Protein AF-A0AAW4WZJ9-F1 (afdb_monomer)

InterPro domains:
  IPR033788 Antitoxin VbhA-like [cd11586] (1-52)
  IPR041535 Antitoxin VbhA [PF18495] (7-50)
  IPR043038 Antitoxin VbhA domain superfamily [G3DSA:1.10.8.1050] (1-52)

pLDDT: mean 92.81, std 8.09, range [58.47, 98.31]

Sequence (52 aa):
MTEQEIRAMRVAEAVHSARMEGGDVTSSFFADARDYIEEQIYAHELVNSTRR

Solvent-accessible surface area (backbone atoms only — not comparable to full-atom values): 3078 Å² total; per-residue (Å²): 132,54,72,47,57,52,42,47,51,53,51,51,51,52,54,48,51,37,47,75,73,72,45,84,83,56,73,67,55,56,52,44,52,47,36,39,36,71,65,75,41,54,74,70,54,51,57,53,66,75,72,113

Organism: NCBI:txid39491

Mean predicted aligned error: 2.96 Å

Secondary structure (DSSP, 8-state):
--HHHHHHHHHHHHHHHHHHTT----HHHHHHHHHHHTTSS-HHHHHHHTT-

Nea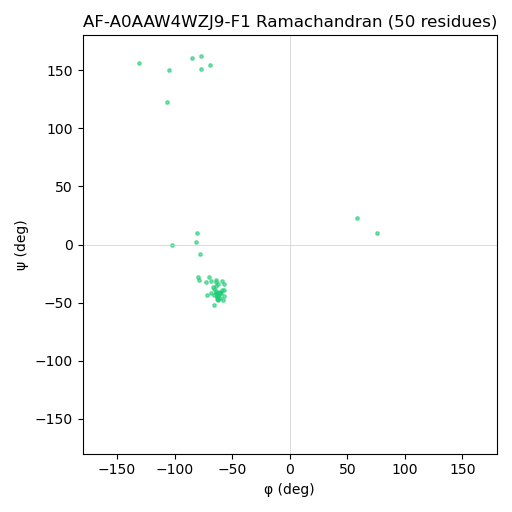rest PDB structures (foldseek):
  5eu0-assembly1_B  TM=7.566E-01  e=5.727E-01  Bartonella rochalimae ATCC BAA-1498
  5nh2-assembly1_B  TM=7.424E-01  e=1.592E+00  Bartonella henselae str. Houston-1
  8jxn-assembly1_B  TM=7.056E-01  e=3.371E+00  Homo sapiens
  8jxm-assembly1_J  TM=7.042E-01  e=5.075E+00  Homo sapiens
  8jxm-assembly1_E  TM=7.042E-01  e=5.075E+00  Homo sapiens

Structure (mmCIF, N/CA/C/O backbone):
data_AF-A0AAW4WZJ9-F1
#
_entry.id   AF-A0AAW4WZJ9-F1
#
loop_
_atom_site.group_PDB
_atom_site.id
_atom_site.type_symbol
_atom_site.label_atom_id
_atom_site.label_alt_id
_atom_site.label_comp_id
_atom_site.label_asym_id
_atom_site.label_entity_id
_atom_site.label_seq_id
_atom_site.pdbx_PDB_ins_code
_atom_site.Cartn_x
_atom_site.Cartn_y
_atom_site.Cartn_z
_atom_site.occupancy
_atom_site.B_iso_or_equiv
_atom_site.auth_seq_id
_atom_site.auth_comp_id
_atom_site.auth_asym_id
_atom_site.auth_atom_id
_atom_site.pdbx_PDB_model_num
ATOM 1 N N . MET A 1 1 ? -14.539 10.039 7.759 1.00 80.19 1 MET A N 1
ATOM 2 C CA . MET A 1 1 ? -13.887 8.950 7.015 1.00 80.19 1 MET A CA 1
ATOM 3 C C . MET A 1 1 ? -13.465 7.884 8.001 1.00 80.19 1 MET A C 1
ATOM 5 O O . MET A 1 1 ? -13.027 8.242 9.089 1.00 80.19 1 MET A O 1
ATOM 9 N N . THR A 1 2 ? -13.647 6.619 7.650 1.00 96.31 2 THR A N 1
ATOM 10 C CA . THR A 1 2 ? -13.167 5.462 8.417 1.00 96.31 2 THR A CA 1
ATOM 11 C C . THR A 1 2 ? -11.663 5.261 8.204 1.00 96.31 2 THR A C 1
ATOM 13 O O . THR A 1 2 ? -11.095 5.772 7.237 1.00 96.31 2 THR A O 1
ATOM 16 N N . GLU A 1 3 ? -11.006 4.498 9.080 1.00 95.38 3 GLU A N 1
ATOM 17 C CA . GLU A 1 3 ? -9.598 4.114 8.889 1.00 95.38 3 GLU A CA 1
ATOM 18 C C . GLU A 1 3 ? -9.389 3.373 7.561 1.00 95.38 3 GLU A C 1
ATOM 20 O O . GLU A 1 3 ? -8.431 3.646 6.839 1.00 95.38 3 GLU A O 1
ATOM 25 N N . GLN A 1 4 ? -10.334 2.512 7.178 1.00 96.44 4 GLN A N 1
ATOM 26 C CA . GLN A 1 4 ? -10.308 1.796 5.905 1.00 96.44 4 GLN A CA 1
ATOM 27 C C . GLN A 1 4 ? -10.356 2.750 4.696 1.00 96.44 4 GLN A C 1
ATOM 29 O O . GLN A 1 4 ? -9.573 2.597 3.758 1.00 96.44 4 GLN A O 1
ATOM 34 N N . GLU A 1 5 ? -11.209 3.780 4.731 1.00 97.56 5 GLU A N 1
ATOM 35 C CA . GLU A 1 5 ? -11.266 4.817 3.687 1.00 97.56 5 GLU A CA 1
ATOM 36 C C . GLU A 1 5 ? -9.967 5.635 3.619 1.00 97.56 5 GLU A C 1
ATOM 38 O O . GLU A 1 5 ? -9.476 5.925 2.527 1.00 97.56 5 GLU A O 1
ATOM 43 N N . ILE A 1 6 ? -9.373 5.973 4.771 1.00 97.62 6 ILE A N 1
ATOM 44 C CA . ILE A 1 6 ? -8.083 6.680 4.840 1.00 97.62 6 ILE A CA 1
A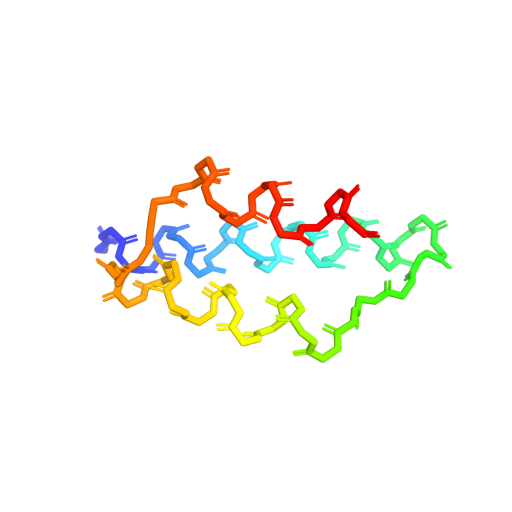TOM 45 C C . ILE A 1 6 ? -6.972 5.830 4.209 1.00 97.62 6 ILE A C 1
ATOM 47 O O . ILE A 1 6 ? -6.160 6.341 3.434 1.00 97.62 6 ILE A O 1
ATOM 51 N N . ARG A 1 7 ? -6.930 4.528 4.507 1.00 97.44 7 ARG A N 1
ATOM 52 C CA . ARG A 1 7 ? -5.944 3.595 3.943 1.00 97.44 7 ARG A CA 1
ATOM 53 C C . ARG A 1 7 ? -6.121 3.414 2.442 1.00 97.44 7 ARG A C 1
ATOM 55 O O . ARG A 1 7 ? -5.132 3.470 1.715 1.00 97.44 7 ARG A O 1
ATOM 62 N N . ALA A 1 8 ? -7.360 3.266 1.974 1.00 98.00 8 ALA A N 1
ATOM 63 C CA . ALA A 1 8 ? -7.663 3.155 0.550 1.00 98.00 8 ALA A CA 1
ATOM 64 C C . ALA A 1 8 ? -7.217 4.406 -0.221 1.00 98.00 8 ALA A C 1
ATOM 66 O O . ALA A 1 8 ? -6.607 4.293 -1.284 1.00 98.00 8 ALA A O 1
ATOM 67 N N . MET A 1 9 ? -7.444 5.594 0.349 1.00 98.31 9 MET A N 1
ATOM 68 C CA . MET A 1 9 ? -6.986 6.856 -0.230 1.00 98.31 9 MET A CA 1
ATOM 69 C C . MET A 1 9 ? -5.454 6.920 -0.324 1.00 98.31 9 MET A C 1
ATOM 71 O O . MET A 1 9 ? -4.926 7.209 -1.393 1.00 98.31 9 MET A O 1
ATOM 75 N N . ARG A 1 10 ? -4.732 6.554 0.744 1.00 96.06 10 ARG A N 1
ATOM 76 C CA . ARG A 1 10 ? -3.255 6.515 0.743 1.00 96.06 10 ARG A CA 1
ATOM 77 C C . ARG A 1 10 ? -2.684 5.539 -0.287 1.00 96.06 10 ARG A C 1
ATOM 79 O O . ARG A 1 10 ? -1.699 5.850 -0.952 1.00 96.06 10 ARG A O 1
ATOM 86 N N . VAL A 1 11 ? -3.295 4.361 -0.436 1.00 96.69 11 VAL A N 1
ATOM 87 C CA . VAL A 1 11 ? -2.908 3.390 -1.474 1.00 96.69 11 VAL A CA 1
ATOM 88 C C . VAL A 1 11 ? -3.139 3.980 -2.866 1.00 96.69 11 VAL A C 1
ATOM 90 O O . VAL A 1 11 ? -2.261 3.880 -3.720 1.00 96.69 11 VAL A O 1
ATOM 93 N N . ALA A 1 12 ? -4.283 4.629 -3.099 1.00 97.88 12 ALA A N 1
ATOM 94 C CA . ALA A 1 12 ? -4.581 5.267 -4.379 1.00 97.88 12 ALA A CA 1
ATOM 95 C C . ALA A 1 12 ? -3.580 6.385 -4.721 1.00 97.88 12 ALA A C 1
ATOM 97 O O . ALA A 1 12 ? -3.120 6.459 -5.861 1.00 97.88 12 ALA A O 1
ATOM 98 N N . GLU A 1 13 ? -3.194 7.206 -3.741 1.00 97.69 13 GLU A N 1
ATOM 99 C CA . GLU A 1 13 ? -2.162 8.241 -3.888 1.00 97.69 13 GLU A CA 1
ATOM 100 C C . GLU A 1 13 ? -0.800 7.640 -4.262 1.00 97.69 13 GLU A C 1
ATOM 102 O O . GLU A 1 13 ? -0.164 8.102 -5.209 1.00 97.69 13 GLU A O 1
ATOM 107 N N . ALA A 1 14 ? -0.376 6.569 -3.581 1.00 94.75 14 ALA A N 1
ATOM 108 C CA . ALA A 1 14 ? 0.886 5.890 -3.875 1.00 94.75 14 ALA A CA 1
ATOM 109 C C . ALA A 1 14 ? 0.906 5.287 -5.292 1.00 94.75 14 ALA A C 1
ATOM 111 O O . ALA A 1 14 ? 1.869 5.475 -6.036 1.00 94.75 14 ALA A O 1
ATOM 112 N N . VAL A 1 15 ? -0.180 4.616 -5.698 1.00 95.81 15 VAL A N 1
ATOM 113 C CA . VAL A 1 15 ? -0.330 4.055 -7.053 1.00 95.81 15 VAL A CA 1
ATOM 114 C C . VAL A 1 15 ? -0.319 5.157 -8.107 1.00 95.81 15 VAL A C 1
ATOM 116 O O . VAL A 1 15 ? 0.300 5.006 -9.161 1.00 95.81 15 VAL A O 1
ATOM 119 N N . HIS A 1 16 ? -1.004 6.269 -7.840 1.00 96.81 16 HIS A N 1
ATOM 120 C CA . HIS A 1 16 ? -1.015 7.409 -8.742 1.00 96.81 16 HIS A CA 1
ATOM 121 C C . HIS A 1 16 ? 0.387 8.008 -8.903 1.00 96.81 16 HIS A C 1
ATOM 123 O O . HIS A 1 16 ? 0.825 8.194 -10.036 1.00 96.81 16 HIS A O 1
ATOM 129 N N . SER A 1 17 ? 1.111 8.233 -7.801 1.00 96.56 17 SER A N 1
ATOM 130 C CA . SER A 1 17 ? 2.485 8.753 -7.829 1.00 96.56 17 SER A CA 1
ATOM 131 C C . SER A 1 17 ? 3.414 7.852 -8.642 1.00 96.56 17 SER A C 1
ATOM 133 O O . SER A 1 17 ? 4.097 8.335 -9.539 1.00 96.56 17 SER A O 1
ATOM 135 N N . ALA A 1 18 ? 3.373 6.535 -8.406 1.00 94.19 18 ALA A N 1
ATOM 136 C CA . ALA A 1 18 ? 4.193 5.576 -9.146 1.00 94.19 18 ALA A CA 1
ATOM 137 C C . ALA A 1 18 ? 3.945 5.656 -10.660 1.00 94.19 18 ALA A C 1
ATOM 139 O O . ALA A 1 18 ? 4.890 5.718 -11.443 1.00 94.19 18 ALA A O 1
ATOM 140 N N . ARG A 1 19 ? 2.675 5.742 -11.079 1.00 94.88 19 ARG A N 1
ATOM 141 C CA . ARG A 1 19 ? 2.310 5.885 -12.498 1.00 94.88 19 ARG A CA 1
ATOM 142 C C . ARG A 1 19 ? 2.774 7.210 -13.094 1.00 94.88 19 ARG A C 1
ATOM 144 O O . ARG A 1 19 ? 3.204 7.234 -14.244 1.00 94.88 19 ARG A O 1
ATOM 151 N N . MET A 1 20 ? 2.693 8.302 -12.333 1.00 97.31 20 MET A N 1
ATOM 152 C CA . MET A 1 20 ? 3.187 9.614 -12.767 1.00 97.31 20 MET A CA 1
ATOM 153 C C . MET A 1 20 ? 4.707 9.619 -12.974 1.00 97.31 20 MET A C 1
ATOM 155 O O . MET A 1 20 ? 5.198 10.319 -13.855 1.00 97.31 20 MET A O 1
ATOM 159 N N . GLU A 1 21 ? 5.441 8.802 -12.219 1.00 96.50 21 GLU A N 1
ATOM 160 C CA . GLU A 1 21 ? 6.887 8.590 -12.372 1.00 96.50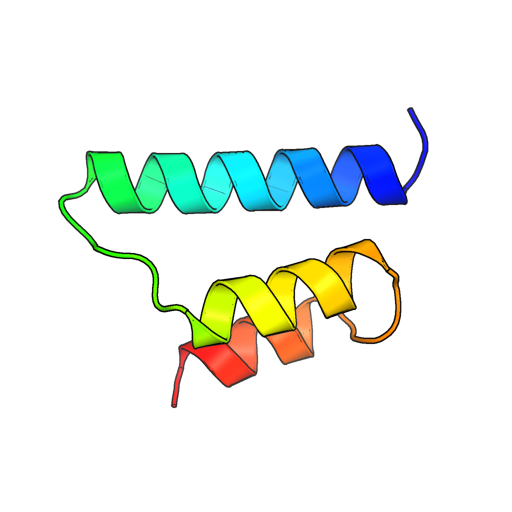 21 GLU A CA 1
ATOM 161 C C . GLU A 1 21 ? 7.243 7.586 -13.488 1.00 96.50 21 GLU A C 1
ATOM 163 O O . GLU A 1 21 ? 8.416 7.299 -13.720 1.00 96.50 21 GLU A O 1
ATOM 168 N N . GLY A 1 22 ? 6.245 7.054 -14.206 1.00 95.88 22 GLY A N 1
ATOM 169 C CA . GLY A 1 22 ? 6.434 6.028 -15.235 1.00 95.88 22 GLY A CA 1
ATOM 170 C C . GLY A 1 22 ? 6.697 4.627 -14.676 1.00 95.88 22 GLY A C 1
ATOM 171 O O . GLY A 1 22 ? 7.051 3.723 -15.433 1.00 95.88 22 GLY A O 1
ATOM 172 N N . GLY A 1 23 ? 6.531 4.440 -13.367 1.00 91.69 23 GLY A N 1
ATOM 173 C CA . GLY A 1 23 ? 6.570 3.143 -12.711 1.00 91.69 23 GLY A CA 1
ATOM 174 C C . GLY A 1 23 ? 5.276 2.360 -12.921 1.00 91.69 23 GLY A C 1
ATOM 175 O O . GLY A 1 23 ? 4.190 2.929 -13.061 1.00 91.69 23 GLY A O 1
ATOM 176 N N . ASP A 1 24 ? 5.397 1.036 -12.909 1.00 90.56 24 ASP A N 1
ATOM 177 C CA . ASP A 1 24 ? 4.250 0.135 -12.875 1.00 90.56 24 ASP 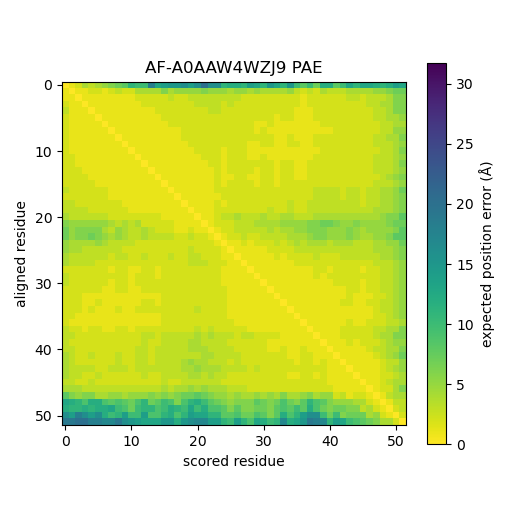A CA 1
ATOM 178 C C . ASP A 1 24 ? 4.092 -0.468 -11.478 1.00 90.56 24 ASP A C 1
ATOM 180 O O . ASP A 1 24 ? 5.061 -0.640 -10.734 1.00 90.56 24 ASP A O 1
ATOM 184 N N . VAL A 1 25 ? 2.853 -0.777 -11.119 1.00 90.62 25 VAL A N 1
ATOM 185 C CA . VAL A 1 25 ? 2.510 -1.339 -9.817 1.00 90.62 25 VAL A CA 1
ATOM 186 C C . VAL A 1 25 ? 2.163 -2.804 -10.005 1.00 90.62 25 VAL A C 1
ATOM 188 O O . VAL A 1 25 ? 1.263 -3.153 -10.768 1.00 90.62 25 VAL A O 1
ATOM 191 N N . THR A 1 26 ? 2.874 -3.675 -9.297 1.00 92.56 26 THR A N 1
ATOM 192 C CA . THR A 1 26 ? 2.718 -5.119 -9.454 1.00 92.56 26 THR A CA 1
ATOM 193 C C . THR A 1 26 ? 1.370 -5.608 -8.927 1.00 92.56 26 THR A C 1
ATOM 195 O O . THR A 1 26 ? 0.779 -5.0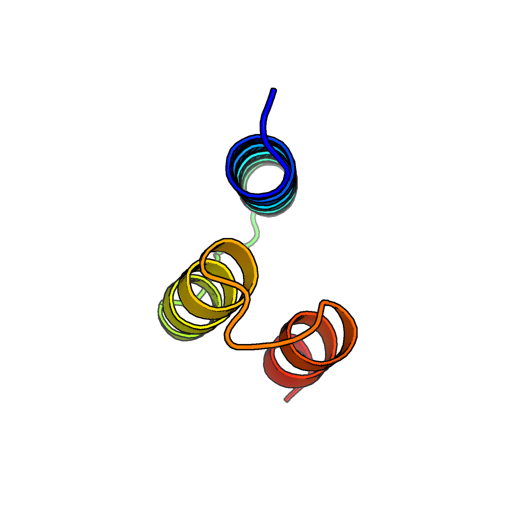50 -8.001 1.00 92.56 26 THR A O 1
ATOM 198 N N . SER A 1 27 ? 0.896 -6.730 -9.470 1.00 92.19 27 SER A N 1
ATOM 199 C CA . SER A 1 27 ? -0.277 -7.435 -8.940 1.00 92.19 27 SER A CA 1
ATOM 200 C C . SER A 1 27 ? -0.095 -7.876 -7.483 1.00 92.19 27 SER A C 1
ATOM 202 O O . SER A 1 27 ? -1.067 -7.877 -6.731 1.00 92.19 27 SER A O 1
ATOM 204 N N . SER A 1 28 ? 1.137 -8.197 -7.066 1.00 92.06 28 SER A N 1
ATOM 205 C CA . SER A 1 28 ? 1.458 -8.520 -5.670 1.00 92.06 28 SER A CA 1
ATOM 206 C C . SER A 1 28 ? 1.236 -7.333 -4.736 1.00 92.06 28 SER A C 1
ATOM 208 O O . SER A 1 28 ? 0.614 -7.503 -3.694 1.00 92.06 28 SER A O 1
ATOM 210 N N . PHE A 1 29 ? 1.630 -6.120 -5.141 1.00 93.56 29 PHE A N 1
ATOM 211 C CA . PHE A 1 29 ? 1.354 -4.924 -4.350 1.00 93.56 29 PHE A CA 1
ATOM 212 C C . PHE A 1 29 ? -0.145 -4.714 -4.148 1.00 93.56 29 PHE A C 1
ATOM 214 O O . PHE A 1 29 ? -0.563 -4.373 -3.051 1.00 93.56 29 PHE A O 1
ATOM 221 N N . PHE A 1 30 ? -0.972 -4.929 -5.176 1.00 95.12 30 PHE A N 1
ATOM 222 C CA . PHE A 1 30 ? -2.423 -4.781 -5.026 1.00 95.12 30 PHE A CA 1
ATOM 223 C C . PHE A 1 30 ? -3.029 -5.795 -4.048 1.00 95.12 30 PHE A C 1
ATOM 225 O O . PHE A 1 30 ? -3.994 -5.456 -3.362 1.00 95.12 30 PHE A O 1
ATOM 232 N N . ALA A 1 31 ? -2.473 -7.007 -3.960 1.00 95.75 31 ALA A N 1
ATOM 233 C CA . ALA A 1 31 ? -2.889 -7.988 -2.962 1.00 95.75 31 ALA A CA 1
ATOM 234 C C . ALA A 1 31 ? -2.542 -7.509 -1.544 1.00 95.75 31 ALA A C 1
ATOM 236 O O . ALA A 1 31 ? -3.438 -7.384 -0.714 1.00 95.75 31 ALA A O 1
ATOM 237 N N . ASP A 1 32 ? -1.288 -7.121 -1.308 1.00 95.62 32 ASP A N 1
ATOM 238 C CA . ASP A 1 32 ? -0.846 -6.627 0.002 1.00 95.62 32 ASP A CA 1
ATOM 239 C C . ASP A 1 32 ? -1.552 -5.320 0.394 1.00 95.62 32 ASP A C 1
ATOM 241 O O . ASP A 1 32 ? -1.874 -5.084 1.556 1.00 95.62 32 ASP A O 1
ATOM 245 N N . ALA A 1 33 ? -1.824 -4.444 -0.575 1.00 96.69 33 ALA A N 1
ATOM 246 C CA . ALA A 1 33 ? -2.522 -3.190 -0.34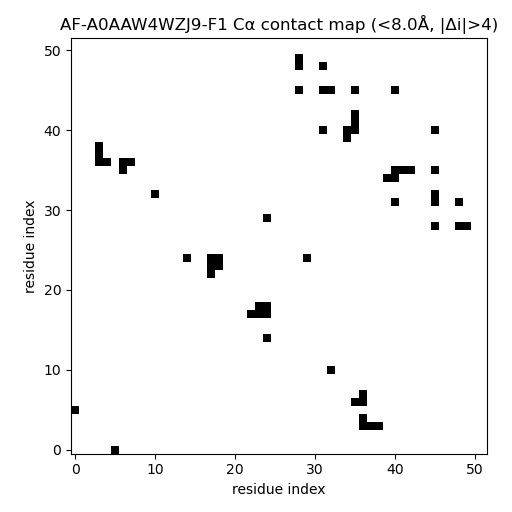2 1.00 96.69 33 ALA A CA 1
ATOM 247 C C . ALA A 1 33 ? -3.979 -3.424 0.071 1.00 96.69 33 ALA A C 1
ATOM 249 O O . ALA A 1 33 ? -4.483 -2.706 0.935 1.00 96.69 33 ALA A O 1
ATOM 250 N N . ARG A 1 34 ? -4.647 -4.438 -0.499 1.00 97.44 34 ARG A N 1
ATOM 251 C CA . ARG A 1 34 ? -5.970 -4.869 -0.034 1.00 97.44 34 ARG A CA 1
ATOM 252 C C . ARG A 1 34 ? -5.886 -5.372 1.404 1.00 97.44 34 ARG A C 1
ATOM 254 O O . ARG A 1 34 ? -6.655 -4.905 2.238 1.00 97.44 34 ARG A O 1
ATOM 261 N N . ASP A 1 35 ? -4.920 -6.231 1.704 1.00 97.44 35 ASP A N 1
ATOM 262 C CA . ASP A 1 35 ? -4.736 -6.785 3.046 1.00 97.44 35 ASP A CA 1
ATOM 263 C C . ASP A 1 35 ? -4.417 -5.672 4.072 1.00 97.44 35 ASP A C 1
ATOM 265 O O . ASP A 1 35 ? -4.885 -5.706 5.209 1.00 97.44 35 ASP A O 1
ATOM 269 N N . TYR A 1 36 ? -3.699 -4.618 3.668 1.00 97.56 36 TYR A N 1
ATOM 270 C CA . TYR A 1 36 ? -3.450 -3.429 4.492 1.00 97.56 36 TYR A CA 1
ATOM 271 C C . TYR A 1 36 ? -4.713 -2.590 4.735 1.00 97.56 36 TYR A C 1
ATOM 273 O O . TYR A 1 36 ? -4.917 -2.087 5.847 1.00 97.56 36 TYR A O 1
ATOM 281 N N . ILE A 1 37 ? -5.547 -2.411 3.703 1.00 97.75 37 ILE A N 1
ATOM 282 C CA . ILE A 1 37 ? -6.831 -1.699 3.785 1.00 97.75 37 ILE A CA 1
ATOM 283 C C . ILE A 1 37 ? -7.792 -2.454 4.710 1.00 97.75 37 ILE A C 1
ATOM 285 O O . ILE A 1 37 ? -8.450 -1.826 5.532 1.00 97.75 37 ILE A O 1
ATOM 289 N N . GLU A 1 38 ? -7.827 -3.782 4.616 1.00 97.06 38 GLU A N 1
ATOM 290 C CA . GLU A 1 38 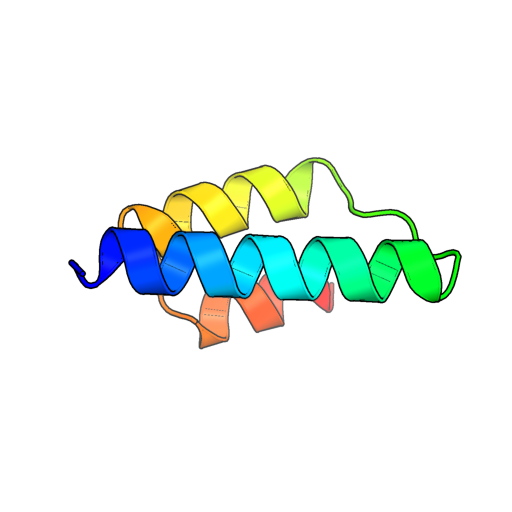? -8.652 -4.684 5.436 1.00 97.06 38 GLU A CA 1
ATOM 291 C C . GLU A 1 38 ? -8.050 -4.981 6.823 1.00 97.06 38 GLU A C 1
ATOM 293 O O . GLU A 1 38 ? -8.532 -5.858 7.541 1.00 97.06 38 GLU A O 1
ATOM 298 N N . GLU A 1 39 ? -6.995 -4.252 7.204 1.00 96.12 39 GLU A N 1
ATOM 299 C CA . GLU A 1 39 ? -6.315 -4.349 8.502 1.00 96.12 39 GLU A CA 1
ATOM 300 C C . GLU A 1 39 ? -5.761 -5.751 8.829 1.00 96.12 39 GLU A C 1
ATOM 302 O O . GLU A 1 39 ? -5.511 -6.068 9.990 1.00 96.12 39 GLU A O 1
ATOM 307 N N . GLN A 1 40 ? -5.520 -6.575 7.806 1.00 97.31 40 GLN A N 1
ATOM 308 C CA . GLN A 1 40 ? -4.898 -7.897 7.934 1.00 97.31 40 GLN A CA 1
ATOM 309 C C . GLN A 1 40 ? -3.376 -7.808 8.075 1.00 97.31 40 GLN A C 1
ATOM 311 O O . GLN A 1 40 ? -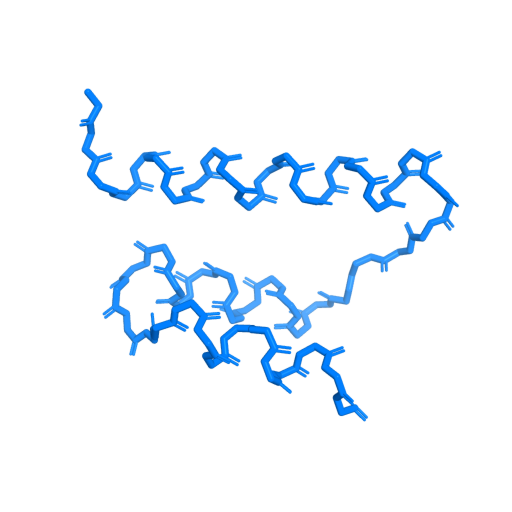2.769 -8.673 8.704 1.00 97.31 40 GLN A O 1
ATOM 316 N N . ILE A 1 41 ? -2.768 -6.756 7.517 1.00 95.38 41 ILE A N 1
ATOM 317 C CA . ILE A 1 41 ? -1.341 -6.457 7.666 1.00 95.38 41 ILE A CA 1
ATOM 318 C C . ILE A 1 41 ? -1.109 -4.996 8.066 1.00 95.38 41 ILE A C 1
ATOM 320 O O . ILE A 1 41 ? -1.914 -4.092 7.805 1.00 95.38 41 ILE A O 1
ATOM 324 N N . TYR A 1 42 ? 0.032 -4.735 8.691 1.00 94.56 42 TYR A N 1
ATOM 325 C CA . TYR A 1 42 ? 0.472 -3.398 9.062 1.00 94.56 42 TYR A CA 1
ATOM 326 C C . TYR A 1 42 ? 1.191 -2.683 7.908 1.00 94.56 42 TYR A C 1
ATOM 328 O O . TYR A 1 42 ? 1.737 -3.291 6.991 1.00 94.56 42 TYR A O 1
ATOM 336 N N . ALA A 1 43 ? 1.281 -1.351 7.994 1.00 92.88 43 ALA A N 1
ATOM 337 C CA . ALA A 1 43 ? 1.944 -0.533 6.971 1.00 92.88 43 ALA A CA 1
ATOM 338 C C . ALA A 1 43 ? 3.413 -0.932 6.723 1.00 92.88 43 ALA A C 1
ATOM 340 O O . ALA A 1 43 ? 3.895 -0.853 5.598 1.00 92.88 43 ALA A O 1
ATOM 341 N N . HIS A 1 44 ? 4.133 -1.371 7.761 1.00 93.50 44 HIS A N 1
ATOM 342 C CA . HIS A 1 44 ? 5.523 -1.804 7.612 1.00 93.50 44 HIS A CA 1
ATOM 343 C C . HIS A 1 44 ? 5.644 -3.127 6.839 1.00 93.50 44 HIS A C 1
ATOM 345 O O . HIS A 1 44 ? 6.645 -3.339 6.161 1.00 93.50 44 HIS A O 1
ATOM 351 N N . GLU A 1 45 ? 4.631 -3.992 6.895 1.00 93.25 45 GLU A N 1
ATOM 352 C CA . GLU A 1 45 ? 4.588 -5.242 6.134 1.00 93.25 45 GLU A CA 1
ATOM 353 C C . GLU A 1 45 ? 4.355 -4.957 4.644 1.00 93.25 45 GLU A C 1
ATOM 355 O O . GLU A 1 45 ? 5.112 -5.465 3.820 1.00 93.25 45 GLU A O 1
ATOM 360 N 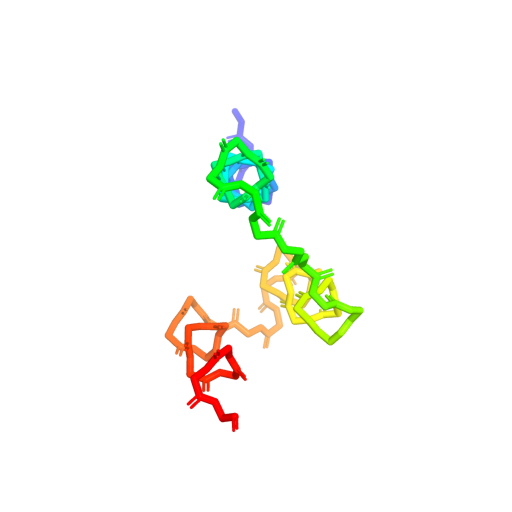N . LEU A 1 46 ? 3.438 -4.035 4.311 1.00 93.81 46 LEU A N 1
ATOM 361 C CA . LEU A 1 46 ? 3.216 -3.542 2.940 1.00 93.81 46 LEU A CA 1
ATOM 362 C C . LEU A 1 46 ? 4.477 -2.898 2.321 1.00 93.81 46 LEU A C 1
ATOM 364 O O . LEU A 1 46 ? 4.781 -3.068 1.140 1.00 93.81 46 LEU A O 1
ATOM 368 N N . VAL A 1 47 ? 5.247 -2.147 3.114 1.00 89.06 47 VAL A N 1
ATOM 369 C CA . VAL A 1 47 ? 6.510 -1.539 2.650 1.00 89.06 47 VAL A CA 1
ATOM 370 C C . VAL A 1 47 ? 7.615 -2.584 2.485 1.00 89.06 47 VAL A C 1
ATOM 372 O O . VAL A 1 47 ? 8.482 -2.445 1.628 1.00 89.06 47 VAL A O 1
ATOM 375 N N . ASN A 1 48 ? 7.625 -3.632 3.306 1.00 86.69 48 ASN A N 1
ATOM 376 C CA . ASN A 1 48 ? 8.645 -4.672 3.218 1.00 86.69 48 ASN A CA 1
ATOM 377 C C . ASN A 1 48 ? 8.378 -5.662 2.079 1.00 86.69 48 ASN A C 1
ATOM 379 O O . ASN A 1 48 ? 9.340 -6.174 1.505 1.00 86.69 48 ASN A O 1
ATOM 383 N N . SER A 1 49 ? 7.115 -5.919 1.724 1.00 78.31 49 SER A N 1
ATOM 384 C CA . SER A 1 49 ? 6.780 -6.778 0.582 1.00 78.31 49 SER A CA 1
ATOM 385 C C . SER A 1 49 ? 7.166 -6.149 -0.759 1.00 78.31 49 SER A C 1
ATOM 387 O O . SER A 1 49 ? 7.595 -6.854 -1.665 1.00 78.31 49 SER A O 1
ATOM 389 N N . THR A 1 50 ? 7.118 -4.819 -0.859 1.00 68.38 50 THR A N 1
ATOM 390 C CA . THR A 1 50 ? 7.497 -4.057 -2.063 1.00 68.38 50 THR A CA 1
ATOM 391 C C . THR A 1 50 ? 9.002 -3.890 -2.273 1.00 68.38 50 THR A C 1
ATOM 393 O O . THR A 1 50 ? 9.420 -3.396 -3.317 1.00 68.38 50 THR A O 1
ATOM 396 N N . ARG A 1 51 ? 9.833 -4.280 -1.297 1.00 66.69 51 ARG A N 1
ATOM 397 C CA . ARG A 1 51 ? 11.305 -4.157 -1.351 1.00 66.69 51 ARG A CA 1
ATOM 398 C C . ARG A 1 51 ? 12.031 -5.466 -1.674 1.00 66.69 51 ARG A C 1
ATOM 400 O O . ARG A 1 51 ? 13.262 -5.462 -1.690 1.00 66.69 51 ARG A O 1
ATOM 407 N N . ARG A 1 52 ? 11.300 -6.567 -1.857 1.00 58.47 52 ARG A N 1
ATOM 408 C CA . ARG A 1 52 ? 11.838 -7.876 -2.256 1.00 58.47 52 ARG A CA 1
ATOM 409 C C . ARG A 1 52 ? 11.769 -8.050 -3.764 1.00 58.47 52 ARG A C 1
ATOM 411 O O . ARG A 1 52 ? 12.720 -8.662 -4.292 1.00 58.47 52 ARG A O 1
#

Foldseek 3Di:
DDQLVVLVVVLVVVCVVCVVVVHHDDPVLVVVSVCCSVVVDDPVVSVVVVVD

Radius of gyration: 10.81 Å; Cα contacts (8 Å, |Δi|>4): 30; chains: 1; bounding box: 26×18×24 Å